Protein AF-A0A8B5X8Q6-F1 (afdb_monomer)

Structure (mmCIF, N/CA/C/O backbone):
data_AF-A0A8B5X8Q6-F1
#
_entry.id   AF-A0A8B5X8Q6-F1
#
loop_
_atom_site.group_PDB
_atom_site.id
_atom_site.type_symbol
_atom_site.label_atom_id
_atom_site.label_alt_id
_atom_site.label_comp_id
_atom_site.label_asym_id
_atom_site.label_entity_id
_atom_site.label_seq_id
_atom_site.pdbx_PDB_ins_code
_atom_site.Cartn_x
_atom_site.Cartn_y
_atom_site.Cartn_z
_atom_site.occupancy
_atom_site.B_iso_or_equiv
_atom_site.auth_seq_id
_atom_site.auth_comp_id
_atom_site.auth_asym_id
_atom_site.auth_atom_id
_atom_site.pdbx_PDB_model_num
ATOM 1 N N . MET A 1 1 ? -6.434 -20.737 57.148 1.00 52.97 1 MET A N 1
ATOM 2 C CA . MET A 1 1 ? -7.516 -21.140 56.230 1.00 52.97 1 MET A CA 1
ATOM 3 C C . MET A 1 1 ? -8.188 -19.875 55.707 1.00 52.97 1 MET A C 1
ATOM 5 O O . MET A 1 1 ? -9.048 -19.356 56.396 1.00 52.97 1 MET A O 1
ATOM 9 N N . SER A 1 2 ? -7.699 -19.336 54.580 1.00 52.00 2 SER A N 1
ATOM 10 C CA . SER A 1 2 ? -8.432 -18.473 53.619 1.00 52.00 2 SER A CA 1
ATOM 11 C C . SER A 1 2 ? -7.471 -17.908 52.552 1.00 52.00 2 SER A C 1
ATOM 13 O O . SER A 1 2 ? -7.343 -16.706 52.349 1.00 52.00 2 SER A O 1
ATOM 15 N N . THR A 1 3 ? -6.761 -18.792 51.850 1.00 54.16 3 THR A N 1
ATOM 16 C CA . THR A 1 3 ? -5.946 -18.452 50.666 1.00 54.16 3 THR A CA 1
ATOM 17 C C . THR A 1 3 ? -6.717 -18.687 49.360 1.00 54.16 3 THR A C 1
ATOM 19 O O . THR A 1 3 ? -6.125 -19.037 48.349 1.00 54.16 3 THR A O 1
ATOM 22 N N . GLU A 1 4 ? -8.040 -18.504 49.371 1.00 55.19 4 GLU A N 1
ATOM 23 C CA . GLU A 1 4 ? -8.932 -18.803 48.234 1.00 55.19 4 GLU A CA 1
ATOM 24 C C . GLU A 1 4 ? -9.758 -17.587 47.782 1.00 55.19 4 GLU A C 1
ATOM 26 O O . GLU A 1 4 ? -10.893 -17.715 47.339 1.00 55.19 4 GLU A O 1
ATOM 31 N N . HIS A 1 5 ? -9.205 -16.375 47.878 1.00 52.47 5 HIS A N 1
ATOM 32 C CA . HIS A 1 5 ? -9.864 -15.182 47.328 1.00 52.47 5 HIS A CA 1
ATOM 33 C C . HIS A 1 5 ? -8.925 -14.329 46.472 1.00 52.47 5 HIS A C 1
ATOM 35 O O . HIS A 1 5 ? -8.803 -13.120 46.649 1.00 52.47 5 HIS A O 1
ATOM 41 N N . ARG A 1 6 ? -8.198 -14.984 45.557 1.00 49.22 6 ARG A N 1
ATOM 42 C CA . ARG A 1 6 ? -7.445 -14.312 44.486 1.00 49.22 6 ARG A CA 1
ATOM 43 C C . ARG A 1 6 ? -7.207 -15.242 43.291 1.00 49.22 6 ARG A C 1
ATOM 45 O O . ARG A 1 6 ? -6.080 -15.393 42.834 1.00 49.22 6 ARG A O 1
ATOM 52 N N . ALA A 1 7 ? -8.266 -15.896 42.822 1.00 45.47 7 ALA A N 1
ATOM 53 C CA . ALA A 1 7 ? -8.224 -16.804 41.675 1.00 45.47 7 ALA A CA 1
ATOM 54 C C . ALA A 1 7 ? -9.383 -16.548 40.688 1.00 45.47 7 ALA A C 1
ATOM 56 O O . ALA A 1 7 ? -9.953 -17.495 40.166 1.00 45.47 7 ALA A O 1
ATOM 57 N N . ASP A 1 8 ? -9.743 -15.278 40.450 1.00 45.50 8 ASP A N 1
ATOM 58 C CA . ASP A 1 8 ? -10.841 -14.919 39.529 1.00 45.50 8 ASP A CA 1
ATOM 59 C C . ASP A 1 8 ? -10.558 -13.671 38.660 1.00 45.50 8 ASP A C 1
ATOM 61 O O . ASP A 1 8 ? -11.410 -12.815 38.461 1.00 45.50 8 ASP A O 1
ATOM 65 N N . HIS A 1 9 ? -9.329 -13.504 38.157 1.00 48.62 9 HIS A N 1
ATOM 66 C CA . HIS A 1 9 ? -9.023 -12.409 37.212 1.00 48.62 9 HIS A CA 1
ATOM 67 C C . HIS A 1 9 ? -8.298 -12.843 35.931 1.00 48.62 9 HIS A C 1
ATOM 69 O O . HIS A 1 9 ? -7.831 -11.992 35.183 1.00 48.62 9 HIS A O 1
ATOM 75 N N . THR A 1 10 ? -8.189 -14.141 35.639 1.00 47.94 10 THR A N 1
ATOM 76 C CA . THR A 1 10 ? -7.400 -14.617 34.483 1.00 47.94 10 THR A CA 1
ATOM 77 C C . THR A 1 10 ? -8.056 -15.776 33.734 1.00 47.94 10 THR A C 1
ATOM 79 O O . THR A 1 10 ? -7.361 -16.662 33.248 1.00 47.94 10 THR A O 1
ATOM 82 N N . ALA A 1 11 ? -9.386 -15.796 33.652 1.00 43.66 11 ALA A N 1
ATOM 83 C CA . ALA A 1 11 ? -10.081 -16.598 32.651 1.00 43.66 11 ALA A CA 1
ATOM 84 C C . ALA A 1 11 ? -10.303 -15.720 31.410 1.00 43.66 11 ALA A C 1
ATOM 86 O O . ALA A 1 11 ? -11.292 -15.000 31.343 1.00 43.66 11 ALA A O 1
ATOM 87 N N . ASP A 1 12 ? -9.332 -15.736 30.494 1.00 52.31 12 ASP A N 1
ATOM 88 C CA . ASP A 1 12 ? -9.418 -15.366 29.073 1.00 52.31 12 ASP A CA 1
ATOM 89 C C . ASP A 1 12 ? -10.595 -14.453 28.677 1.00 52.31 12 ASP A C 1
ATOM 91 O O . ASP A 1 12 ? -11.532 -14.870 27.981 1.00 52.31 12 ASP A O 1
ATOM 95 N N . GLU A 1 13 ? -10.563 -13.183 29.094 1.00 62.19 13 GLU A N 1
ATOM 96 C CA . GLU A 1 13 ? -11.493 -12.188 28.562 1.00 62.19 13 GLU A CA 1
ATOM 97 C C . GLU A 1 13 ? -11.024 -11.805 27.156 1.00 62.19 13 GLU A C 1
ATOM 99 O O . GLU A 1 13 ? -10.311 -10.827 26.936 1.00 62.19 13 GLU A O 1
ATOM 104 N N . PHE A 1 14 ? -11.375 -12.650 26.189 1.00 70.62 14 PHE A N 1
ATOM 105 C CA . PHE A 1 14 ? -11.090 -12.397 24.786 1.00 70.62 14 PHE A CA 1
ATOM 106 C C . PHE A 1 14 ? -11.631 -11.025 24.381 1.00 70.62 14 PHE A C 1
ATOM 108 O O . PHE A 1 14 ? -12.825 -10.741 24.534 1.00 70.62 14 PHE A O 1
ATOM 115 N N . TYR A 1 15 ? -10.766 -10.200 23.796 1.00 81.81 15 TYR A N 1
ATOM 116 C CA . TYR A 1 15 ? -11.138 -8.878 23.323 1.00 81.81 15 TYR A CA 1
ATOM 117 C C . TYR A 1 15 ? -12.143 -8.998 22.174 1.00 81.81 15 TYR A C 1
ATOM 119 O O . TYR A 1 15 ? -11.932 -9.742 21.211 1.00 81.81 15 TYR A O 1
ATOM 127 N N . ARG A 1 16 ? -13.242 -8.243 22.259 1.00 85.44 16 ARG A N 1
ATOM 128 C CA . ARG A 1 16 ? -14.263 -8.163 21.209 1.00 85.44 16 ARG A CA 1
ATOM 129 C C . ARG A 1 16 ? -14.245 -6.771 20.577 1.00 85.44 16 ARG A C 1
ATOM 131 O O . ARG A 1 16 ? -14.721 -5.830 21.211 1.00 85.44 16 ARG A O 1
ATOM 138 N N . PRO A 1 17 ? -13.735 -6.634 19.340 1.00 88.38 17 PRO A N 1
ATOM 139 C CA . PRO A 1 17 ? -13.724 -5.356 18.644 1.00 88.38 17 PRO A CA 1
ATOM 140 C C . PRO A 1 17 ? -15.139 -4.826 18.426 1.00 88.38 17 PRO A C 1
ATOM 142 O O . PRO A 1 17 ? -16.038 -5.572 18.021 1.00 88.38 17 PRO A O 1
ATOM 145 N N . THR A 1 18 ? -15.336 -3.529 18.648 1.00 91.62 18 THR A N 1
ATOM 146 C CA . THR A 1 18 ? -16.628 -2.889 18.372 1.00 91.62 18 THR A CA 1
ATOM 147 C C . THR A 1 18 ? -16.859 -2.771 16.863 1.00 91.62 18 THR A C 1
ATOM 149 O O . THR A 1 18 ? -15.927 -2.837 16.057 1.00 91.62 18 THR A O 1
ATOM 152 N N . GLN A 1 19 ? -18.115 -2.585 16.448 1.00 92.19 19 GLN A N 1
ATOM 153 C CA . GLN A 1 19 ? -18.440 -2.387 15.031 1.00 92.19 19 GLN A CA 1
ATOM 154 C C . GLN A 1 19 ? -17.746 -1.144 14.448 1.00 92.19 19 GLN A C 1
ATOM 156 O O . GLN A 1 19 ? -17.271 -1.179 13.310 1.00 92.19 19 GLN A O 1
ATOM 161 N N . ASP A 1 20 ? -17.636 -0.076 15.238 1.00 92.38 20 ASP A N 1
ATOM 162 C CA . ASP A 1 20 ? -16.937 1.150 14.847 1.00 92.38 20 ASP A CA 1
ATOM 163 C C . ASP A 1 20 ? -15.444 0.889 14.638 1.00 92.38 20 ASP A C 1
ATOM 165 O O . ASP A 1 20 ? -14.878 1.292 13.624 1.00 92.38 20 ASP A O 1
ATOM 169 N N . GLU A 1 21 ? -14.817 0.138 15.545 1.00 91.19 21 GLU A N 1
ATOM 170 C CA . GLU A 1 21 ? -13.403 -0.223 15.461 1.00 91.19 21 GLU A CA 1
ATOM 171 C C . GLU A 1 21 ? -13.095 -1.025 14.191 1.00 91.19 21 GLU A C 1
ATOM 173 O O . GLU A 1 21 ? -12.148 -0.723 13.463 1.00 91.19 21 GLU A O 1
ATOM 178 N N . ARG A 1 22 ? -13.944 -2.012 13.881 1.00 92.62 22 ARG A N 1
ATOM 179 C CA . ARG A 1 22 ? -13.860 -2.836 12.663 1.00 92.62 22 ARG A CA 1
ATOM 180 C C . ARG A 1 22 ? -14.064 -2.003 11.401 1.00 92.62 22 ARG A C 1
ATOM 182 O O . ARG A 1 22 ? -13.399 -2.228 10.392 1.00 92.62 22 ARG A O 1
ATOM 189 N N . THR A 1 23 ? -14.971 -1.032 11.452 1.00 94.94 23 THR A N 1
ATOM 190 C CA . THR A 1 23 ? -15.254 -0.136 10.326 1.00 94.94 23 THR A CA 1
ATOM 191 C C . THR A 1 23 ? -14.078 0.801 10.066 1.00 94.94 23 THR A C 1
ATOM 193 O O . THR A 1 23 ? -13.634 0.919 8.926 1.00 94.94 23 THR A O 1
ATOM 196 N N . LEU A 1 24 ? -13.503 1.405 11.108 1.00 95.12 24 LEU A N 1
ATOM 197 C CA . LEU A 1 24 ? -12.327 2.271 10.983 1.00 95.12 24 LEU A CA 1
ATOM 198 C C . LEU A 1 24 ? -11.084 1.490 10.532 1.00 95.12 24 LEU A C 1
ATOM 200 O O . LEU A 1 24 ? -10.328 1.981 9.696 1.00 95.12 24 LEU A O 1
ATOM 204 N N . ALA A 1 25 ? -10.912 0.254 11.009 1.00 93.19 25 ALA A N 1
ATOM 205 C CA . ALA A 1 25 ? -9.876 -0.663 10.534 1.00 93.19 25 ALA A CA 1
ATOM 206 C C . ALA A 1 25 ? -10.059 -1.066 9.059 1.00 93.19 25 ALA A C 1
ATOM 208 O O . ALA A 1 25 ? -9.087 -1.256 8.337 1.00 93.19 25 ALA A O 1
ATOM 209 N N . CYS A 1 26 ? -11.293 -1.205 8.581 1.00 95.31 26 CYS A N 1
ATOM 210 C CA . CYS A 1 26 ? -11.567 -1.454 7.166 1.00 95.31 26 CYS A CA 1
ATOM 211 C C . CYS A 1 26 ? -11.213 -0.223 6.315 1.00 95.31 26 CYS A C 1
ATOM 213 O O . CYS A 1 26 ? -10.498 -0.326 5.316 1.00 95.31 26 CYS A O 1
ATOM 215 N N . ILE A 1 27 ? -11.650 0.962 6.755 1.00 96.06 27 ILE A N 1
ATOM 216 C CA . ILE A 1 27 ? -11.401 2.233 6.064 1.00 96.06 27 ILE A CA 1
ATOM 217 C C . ILE A 1 27 ? -9.902 2.540 5.987 1.00 96.06 27 ILE A C 1
ATOM 219 O O . ILE A 1 27 ? -9.441 3.017 4.951 1.00 96.06 27 ILE A O 1
ATOM 223 N N . SER A 1 28 ? -9.119 2.241 7.028 1.00 95.31 28 SER A N 1
ATOM 224 C CA . SER A 1 28 ? -7.668 2.462 7.000 1.00 95.31 28 SER A CA 1
ATOM 225 C C . SER A 1 28 ? -6.992 1.678 5.869 1.00 95.31 28 SER A C 1
ATOM 227 O O . SER A 1 28 ? -6.166 2.245 5.155 1.00 95.31 28 SER A O 1
ATOM 229 N N . HIS A 1 29 ? -7.384 0.427 5.615 1.00 94.62 29 HIS A N 1
ATOM 230 C CA . HIS A 1 29 ? -6.870 -0.345 4.480 1.00 94.62 29 HIS A CA 1
ATOM 231 C C . HIS A 1 29 ? -7.404 0.155 3.131 1.00 94.62 29 HIS A C 1
ATOM 233 O O . HIS A 1 29 ? -6.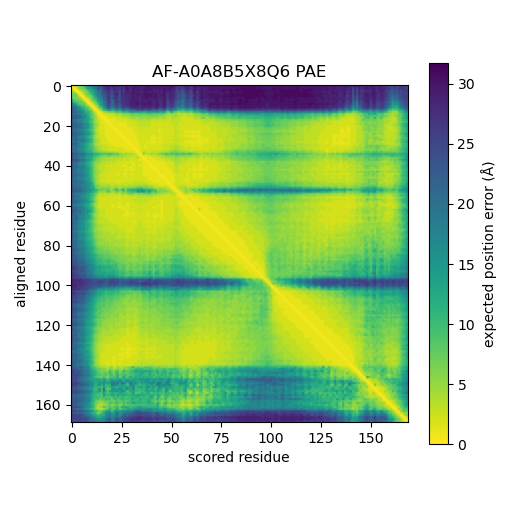625 0.307 2.190 1.00 94.62 29 HIS A O 1
ATOM 239 N N . LEU A 1 30 ? -8.702 0.464 3.033 1.00 96.06 30 LEU A N 1
ATOM 240 C CA . LEU A 1 30 ? -9.312 0.973 1.795 1.00 96.06 30 LEU A CA 1
ATOM 241 C C . LEU A 1 30 ? -8.843 2.381 1.418 1.00 96.06 30 LEU A C 1
ATOM 243 O O . LEU A 1 30 ? -8.945 2.773 0.258 1.00 96.06 30 LEU A O 1
ATOM 247 N N . SER A 1 31 ? -8.286 3.137 2.361 1.00 95.88 31 SER A N 1
ATOM 248 C CA . SER A 1 31 ? -7.750 4.467 2.079 1.00 95.88 31 SER A CA 1
ATOM 249 C C . SER A 1 31 ? -6.693 4.460 0.968 1.00 95.88 31 SER A C 1
ATOM 251 O O . SER A 1 31 ? -6.572 5.455 0.263 1.00 95.88 31 SER A O 1
ATOM 253 N N . VAL A 1 32 ? -6.019 3.329 0.711 1.00 93.38 32 VAL A N 1
ATOM 254 C CA . VAL A 1 32 ? -5.044 3.168 -0.384 1.00 93.38 32 VAL A CA 1
ATOM 255 C C . VAL A 1 32 ? -5.595 3.551 -1.770 1.00 93.38 32 VAL A C 1
ATOM 257 O O . VAL A 1 32 ? -4.831 3.931 -2.658 1.00 93.38 32 VAL A O 1
ATOM 260 N N . PHE A 1 33 ? -6.917 3.494 -1.970 1.00 92.75 33 PHE A N 1
ATOM 261 C CA . PHE A 1 33 ? -7.566 3.892 -3.225 1.00 92.75 33 PHE A CA 1
ATOM 262 C C . PHE A 1 33 ? -7.590 5.408 -3.450 1.00 92.75 33 PHE A C 1
ATOM 264 O O . PHE A 1 33 ? -7.791 5.858 -4.575 1.00 92.75 33 PHE A O 1
ATOM 271 N N . VAL A 1 34 ? -7.340 6.205 -2.410 1.00 91.88 34 VAL A N 1
ATOM 272 C CA . VAL A 1 34 ? -7.317 7.676 -2.467 1.00 91.88 34 VAL A CA 1
ATOM 273 C C . VAL A 1 34 ? -5.888 8.204 -2.689 1.00 91.88 34 VAL A C 1
ATOM 275 O O . VAL A 1 34 ? -5.565 9.342 -2.347 1.00 91.88 34 VAL A O 1
ATOM 278 N N . SER A 1 35 ? -5.006 7.385 -3.278 1.00 85.00 35 SER A N 1
ATOM 279 C CA . SER A 1 35 ? -3.619 7.754 -3.602 1.00 85.00 35 SER A CA 1
ATOM 280 C C . SER A 1 35 ? -2.859 8.278 -2.365 1.00 85.00 35 SER A C 1
ATOM 282 O O . SER A 1 35 ? -3.030 7.753 -1.265 1.00 85.00 35 SER A O 1
ATOM 284 N N . SER A 1 36 ? -2.030 9.317 -2.510 1.00 81.38 36 SER A N 1
ATOM 285 C 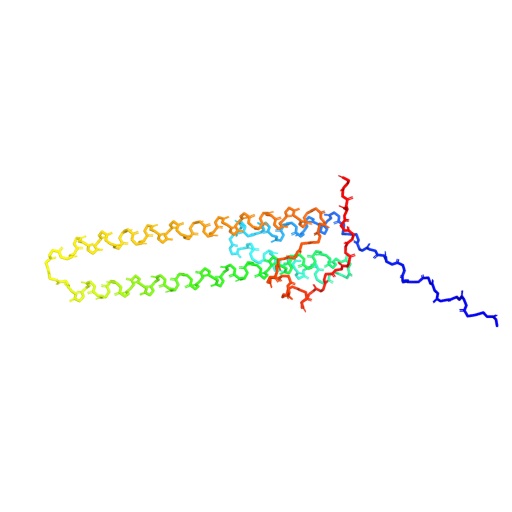CA . SER A 1 36 ? -1.225 9.904 -1.428 1.00 81.38 36 SER A CA 1
ATOM 286 C C . SER A 1 36 ? -2.060 10.441 -0.261 1.00 81.38 36 SER A C 1
ATOM 288 O O . SER A 1 36 ? -1.606 10.421 0.881 1.00 81.38 36 SER A O 1
ATOM 290 N N . ILE A 1 37 ? -3.293 10.896 -0.520 1.00 90.25 37 ILE A N 1
ATOM 291 C CA . ILE A 1 37 ? -4.222 11.335 0.536 1.00 90.25 37 ILE A CA 1
ATOM 292 C C . ILE A 1 37 ? 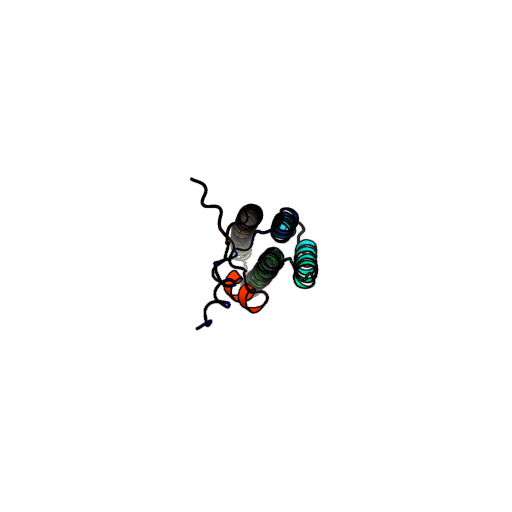-4.636 10.135 1.395 1.00 90.25 37 ILE A C 1
ATOM 294 O O . ILE A 1 37 ? -4.763 10.257 2.612 1.00 90.25 37 ILE A O 1
ATOM 298 N N . GLY A 1 38 ? -4.770 8.963 0.775 1.00 90.62 38 GLY A N 1
ATOM 299 C CA . GLY A 1 38 ? -5.027 7.691 1.439 1.00 90.62 38 GLY A CA 1
ATOM 300 C C . GLY A 1 38 ? -4.062 7.387 2.576 1.00 90.62 38 GLY A C 1
ATOM 301 O O . GLY A 1 38 ? -4.484 7.053 3.681 1.00 90.62 38 GLY A O 1
ATOM 302 N N . PHE A 1 39 ? -2.770 7.609 2.340 1.00 93.12 39 PHE A N 1
ATOM 303 C CA . PHE A 1 39 ? -1.741 7.412 3.359 1.00 93.12 39 PHE A CA 1
ATOM 304 C C . PHE A 1 39 ? -1.943 8.324 4.569 1.00 93.12 39 PHE A C 1
ATOM 306 O O . PHE A 1 39 ? -1.887 7.865 5.709 1.00 93.12 39 PHE A O 1
ATOM 313 N N . LEU A 1 40 ? -2.255 9.602 4.337 1.00 94.38 40 LEU A N 1
ATOM 314 C CA . LEU A 1 40 ? -2.546 10.546 5.417 1.00 94.38 40 LEU A CA 1
ATOM 315 C C . LEU A 1 40 ? -3.796 10.139 6.205 1.00 94.38 40 LEU A C 1
ATOM 317 O O . LEU A 1 40 ? -3.815 10.274 7.427 1.00 94.38 40 LEU A O 1
ATOM 321 N N . VAL A 1 41 ? -4.814 9.595 5.531 1.00 94.38 41 VAL A N 1
ATOM 322 C CA . VAL A 1 41 ? -6.012 9.049 6.185 1.00 94.38 41 VAL A CA 1
ATOM 323 C C . VAL A 1 41 ? -5.654 7.848 7.061 1.00 94.38 41 VAL A C 1
ATOM 325 O O . VAL A 1 41 ? -6.058 7.814 8.221 1.00 94.38 41 VAL A O 1
ATOM 328 N N . ALA A 1 42 ? -4.868 6.892 6.557 1.00 93.88 42 ALA A N 1
ATOM 329 C CA . ALA A 1 42 ? -4.424 5.738 7.339 1.00 93.88 42 ALA A CA 1
ATOM 330 C C . ALA A 1 42 ? -3.621 6.161 8.580 1.00 93.88 42 ALA A C 1
ATOM 332 O O . ALA A 1 42 ? -3.893 5.675 9.677 1.00 93.88 42 ALA A O 1
ATOM 333 N N . VAL A 1 43 ? -2.687 7.107 8.427 1.00 94.44 43 VAL A N 1
ATOM 334 C CA . VAL A 1 43 ? -1.889 7.655 9.536 1.00 94.44 43 VAL A CA 1
ATOM 335 C C . VAL A 1 43 ? -2.775 8.389 10.541 1.00 94.44 43 VAL A C 1
ATOM 337 O O . VAL A 1 43 ? -2.657 8.155 11.742 1.00 94.44 43 VAL A O 1
ATOM 340 N N . GLY A 1 44 ? -3.691 9.237 10.072 1.00 94.69 44 GLY A N 1
ATOM 341 C CA . GLY A 1 44 ? -4.622 9.966 10.931 1.00 94.69 44 GLY A CA 1
ATOM 342 C C . GLY A 1 44 ? -5.523 9.030 11.737 1.00 94.69 44 GLY A C 1
ATOM 343 O O . GLY A 1 44 ? -5.680 9.218 12.943 1.00 94.69 44 GLY A O 1
ATOM 344 N N . LEU A 1 45 ? -6.058 7.983 11.100 1.00 94.38 45 LEU A N 1
ATOM 345 C CA . LEU A 1 45 ? -6.849 6.950 11.773 1.00 94.38 45 LEU A CA 1
ATOM 346 C C . LEU A 1 45 ? -6.016 6.150 12.770 1.00 94.38 45 LEU A C 1
ATOM 348 O O . LEU A 1 45 ? -6.491 5.883 13.871 1.00 94.38 45 LEU A O 1
ATOM 352 N N . TRP A 1 46 ? -4.779 5.802 12.421 1.00 95.12 46 TRP A N 1
ATOM 353 C CA . TRP A 1 46 ? -3.874 5.119 13.337 1.00 95.12 46 TRP A CA 1
ATOM 354 C C . TRP A 1 46 ? -3.598 5.962 14.587 1.00 95.12 46 TRP A C 1
ATOM 356 O O . TRP A 1 46 ? -3.816 5.475 15.692 1.00 9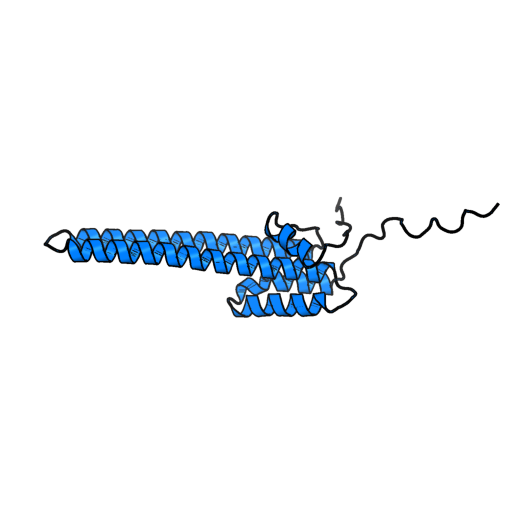5.12 46 TRP A O 1
ATOM 366 N N . ILE A 1 47 ? -3.232 7.240 14.437 1.00 93.88 47 ILE A N 1
ATOM 367 C CA . ILE A 1 47 ? -3.008 8.162 15.566 1.00 93.88 47 ILE A CA 1
ATOM 368 C C . ILE A 1 47 ? -4.280 8.309 16.411 1.00 93.88 47 ILE A C 1
ATOM 370 O O . ILE A 1 47 ? -4.230 8.227 17.641 1.00 93.88 47 ILE A O 1
ATOM 374 N N . TYR A 1 48 ? -5.430 8.499 15.760 1.00 93.88 48 TYR A N 1
ATOM 375 C CA . TYR A 1 48 ? -6.721 8.652 16.428 1.00 93.88 48 TYR A CA 1
ATOM 376 C C . TYR A 1 48 ? -7.091 7.420 17.266 1.00 93.88 48 TYR A C 1
ATOM 378 O O . TYR A 1 48 ? -7.463 7.556 18.434 1.00 93.88 48 TYR A O 1
ATOM 386 N N . LEU A 1 49 ? -6.960 6.222 16.691 1.00 91.44 49 LEU A N 1
ATOM 387 C CA . LEU A 1 49 ? -7.278 4.958 17.358 1.00 91.44 49 LEU A CA 1
ATOM 388 C C . LEU A 1 49 ? -6.264 4.628 18.453 1.00 91.44 49 LEU A C 1
ATOM 390 O O . LEU A 1 49 ? -6.664 4.222 19.538 1.00 91.44 49 LEU A O 1
ATOM 394 N N . HIS A 1 50 ? -4.976 4.872 18.209 1.00 89.50 50 HIS A N 1
ATOM 395 C CA . HIS A 1 50 ? -3.908 4.643 19.181 1.00 89.50 50 HIS A CA 1
ATOM 396 C C . HIS A 1 50 ? -4.040 5.547 20.416 1.00 89.50 50 HIS A C 1
ATOM 398 O O . HIS A 1 50 ? -3.781 5.121 21.538 1.00 89.50 50 HIS A O 1
ATOM 404 N N . THR A 1 51 ? -4.503 6.789 20.240 1.00 89.31 51 THR A N 1
ATOM 405 C CA . THR A 1 51 ? -4.705 7.724 21.361 1.00 89.31 51 THR A CA 1
ATOM 406 C C . THR A 1 51 ? -5.928 7.359 22.216 1.00 89.31 51 THR A C 1
ATOM 408 O O . THR A 1 51 ? -6.023 7.750 23.383 1.00 89.31 51 THR A O 1
ATOM 411 N N . ARG A 1 52 ? -6.885 6.589 21.678 1.00 86.75 52 ARG A N 1
ATOM 412 C CA . ARG A 1 52 ? -8.061 6.136 22.431 1.00 86.75 52 ARG A CA 1
ATOM 413 C C . ARG A 1 52 ? -7.749 4.865 23.220 1.00 86.75 52 ARG A C 1
ATOM 415 O O . ARG A 1 52 ? -7.515 3.806 22.654 1.00 86.75 52 ARG A O 1
ATOM 422 N N . LYS A 1 53 ? -7.887 4.942 24.549 1.00 70.50 53 LYS A N 1
ATOM 423 C CA . LYS A 1 53 ? -7.547 3.855 25.492 1.00 70.50 53 LYS A CA 1
ATOM 424 C C . LYS A 1 53 ? -8.313 2.530 25.317 1.00 70.50 53 LYS A C 1
ATOM 426 O O . LYS A 1 53 ? -7.918 1.545 25.922 1.00 70.50 53 LYS A O 1
ATOM 431 N N . ASN A 1 54 ? -9.359 2.484 24.488 1.00 77.88 54 ASN A N 1
ATOM 432 C CA . ASN A 1 54 ? -10.256 1.328 24.357 1.00 77.88 54 ASN A CA 1
ATOM 433 C C . ASN A 1 54 ? -10.376 0.809 22.913 1.00 77.88 54 ASN A C 1
ATOM 435 O O . ASN A 1 54 ? -11.411 0.245 22.577 1.00 77.88 54 ASN A O 1
ATOM 439 N N . GLN A 1 55 ? -9.403 1.074 22.032 1.00 85.69 55 GLN A N 1
ATOM 440 C CA . GLN A 1 55 ? -9.456 0.642 20.622 1.00 85.69 55 GLN A CA 1
ATOM 441 C C . GLN A 1 55 ? -8.173 -0.090 20.148 1.00 85.69 55 GLN A C 1
ATOM 443 O O . GLN A 1 55 ? -7.597 0.277 19.115 1.00 85.69 55 GLN A O 1
ATOM 448 N N . PRO A 1 56 ? -7.669 -1.097 20.895 1.00 88.19 56 PRO A N 1
ATOM 449 C CA . PRO A 1 56 ? -6.414 -1.780 20.570 1.00 88.19 56 PRO A CA 1
ATOM 450 C C . PRO A 1 56 ? -6.437 -2.546 19.236 1.00 88.19 56 PRO A C 1
ATOM 452 O O . PRO A 1 56 ? -5.423 -2.582 18.538 1.00 88.19 56 PRO A O 1
ATOM 455 N N . TYR A 1 57 ? -7.570 -3.129 18.833 1.00 89.62 57 TYR A N 1
ATOM 456 C CA . TYR A 1 57 ? -7.674 -3.852 17.562 1.00 89.62 57 TYR A CA 1
ATOM 457 C C . TYR A 1 57 ? -7.605 -2.895 16.369 1.00 89.62 57 TYR A C 1
ATOM 459 O O . TYR A 1 57 ? -6.857 -3.126 15.419 1.00 89.62 57 TYR A O 1
ATOM 467 N N . GLY A 1 58 ? -8.350 -1.793 16.436 1.00 89.69 58 GLY A N 1
ATOM 468 C CA . GLY A 1 58 ? -8.388 -0.767 15.404 1.00 89.69 58 GLY A CA 1
ATOM 469 C C . GLY A 1 58 ? -7.034 -0.089 15.252 1.00 89.69 58 GLY A C 1
ATOM 470 O O . GLY A 1 58 ? -6.572 0.094 14.127 1.00 89.69 58 GLY A O 1
ATOM 471 N N . ALA A 1 59 ? -6.366 0.220 16.367 1.00 90.94 59 ALA A N 1
ATOM 472 C CA . ALA A 1 59 ? -5.018 0.780 16.356 1.00 90.94 59 ALA A CA 1
ATOM 473 C C . ALA A 1 59 ? -4.019 -0.164 15.667 1.00 90.94 59 ALA A C 1
ATOM 475 O O . ALA A 1 59 ? -3.259 0.276 14.806 1.00 90.94 59 ALA A O 1
ATOM 476 N N . PHE A 1 60 ? -4.055 -1.465 15.965 1.00 91.19 60 PHE A N 1
ATOM 477 C CA . PHE A 1 60 ? -3.187 -2.442 15.305 1.00 91.19 60 PHE A CA 1
ATOM 478 C C . PHE A 1 60 ? -3.451 -2.547 13.795 1.00 91.19 60 PHE A C 1
ATOM 480 O O . PHE A 1 60 ? -2.513 -2.467 13.002 1.00 91.19 60 PHE A O 1
ATOM 487 N N . GLN A 1 61 ? -4.715 -2.680 13.377 1.00 92.81 61 GLN A N 1
ATOM 488 C CA . GLN A 1 61 ? -5.073 -2.801 11.956 1.00 92.81 61 GLN A CA 1
ATOM 489 C C . GLN A 1 61 ? -4.763 -1.515 11.174 1.00 92.81 61 GLN A C 1
ATOM 491 O O . GLN A 1 61 ? -4.208 -1.563 10.079 1.00 92.81 61 GLN A O 1
ATOM 496 N N . ALA A 1 62 ? -5.035 -0.341 11.750 1.00 93.06 62 ALA A N 1
ATOM 497 C CA . ALA A 1 62 ? -4.636 0.929 11.150 1.00 93.06 62 ALA A CA 1
ATOM 498 C C . ALA A 1 62 ? -3.107 1.067 11.051 1.00 93.06 62 ALA A C 1
ATOM 500 O O . ALA A 1 62 ? -2.608 1.514 10.022 1.00 93.06 62 ALA A O 1
ATOM 501 N N . GLY A 1 63 ? -2.357 0.605 12.056 1.00 91.00 63 GLY A N 1
ATOM 502 C CA . GLY A 1 63 ? -0.895 0.543 12.000 1.00 91.00 63 GLY A CA 1
ATOM 503 C C . GLY A 1 63 ? -0.388 -0.373 10.881 1.00 91.00 63 GLY A C 1
ATOM 504 O O . GLY A 1 63 ? 0.496 0.017 10.116 1.00 91.00 63 GLY A O 1
ATOM 505 N N . GLN A 1 64 ? -0.997 -1.552 10.708 1.00 91.69 64 GLN A N 1
ATOM 506 C CA . GLN A 1 64 ? -0.702 -2.427 9.569 1.00 91.69 64 GLN A CA 1
ATOM 507 C C . GLN A 1 64 ? -0.990 -1.738 8.232 1.00 91.69 64 GLN A C 1
ATOM 509 O O . GLN A 1 64 ? -0.181 -1.842 7.312 1.00 91.69 64 GLN A O 1
ATOM 514 N N . ALA A 1 65 ? -2.106 -1.015 8.111 1.00 93.00 65 ALA A N 1
ATOM 515 C CA . ALA A 1 65 ? -2.432 -0.271 6.898 1.00 93.00 65 ALA A CA 1
ATOM 516 C C . ALA A 1 65 ? -1.373 0.798 6.577 1.00 93.00 65 ALA A C 1
ATOM 518 O O . ALA A 1 65 ? -0.936 0.889 5.430 1.00 93.00 65 ALA A O 1
ATOM 519 N N . VAL A 1 66 ? -0.909 1.553 7.581 1.00 93.81 66 VAL A N 1
ATOM 520 C CA . VAL A 1 66 ? 0.160 2.556 7.428 1.00 93.81 66 VAL A CA 1
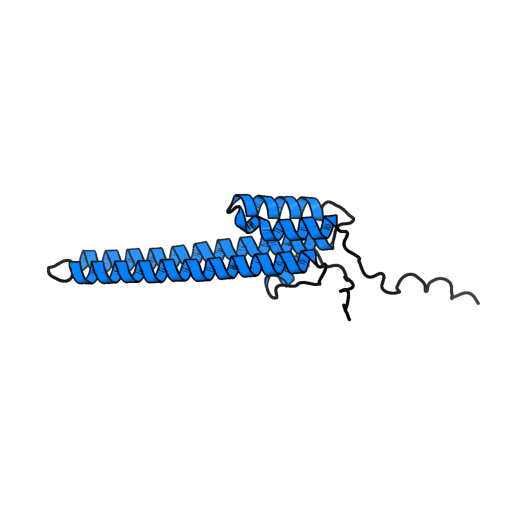ATOM 521 C C . VAL A 1 66 ? 1.452 1.912 6.936 1.00 93.81 66 VAL A C 1
ATOM 523 O O . VAL A 1 66 ? 2.014 2.350 5.934 1.00 93.81 66 VAL A O 1
ATOM 526 N N . ILE A 1 67 ? 1.913 0.852 7.603 1.00 91.69 67 ILE A N 1
ATOM 527 C CA . ILE A 1 67 ? 3.155 0.161 7.233 1.00 91.69 67 ILE A CA 1
ATOM 528 C C . ILE A 1 67 ? 3.027 -0.457 5.837 1.00 91.69 67 ILE A C 1
ATOM 530 O O . ILE A 1 67 ? 3.953 -0.352 5.036 1.00 91.69 67 ILE A O 1
ATOM 534 N N . PHE A 1 68 ? 1.886 -1.069 5.513 1.00 90.25 68 PHE A N 1
ATOM 535 C CA . PHE A 1 68 ? 1.638 -1.631 4.188 1.00 90.25 68 PHE A CA 1
ATOM 536 C C . PHE A 1 68 ? 1.730 -0.559 3.097 1.00 90.25 68 PHE A C 1
ATOM 538 O O . PHE A 1 68 ? 2.468 -0.737 2.131 1.00 90.25 68 PHE A O 1
ATOM 545 N N . GLN A 1 69 ? 1.042 0.573 3.266 1.00 92.62 69 GLN A N 1
ATOM 546 C CA . GLN A 1 69 ? 1.100 1.671 2.300 1.00 92.62 69 GLN A CA 1
ATOM 547 C C . GLN A 1 69 ? 2.510 2.269 2.190 1.00 92.62 69 GLN A C 1
ATOM 549 O O . GLN A 1 69 ? 2.962 2.562 1.084 1.00 92.62 69 GLN A O 1
ATOM 554 N N . LEU A 1 70 ? 3.240 2.377 3.305 1.00 91.00 70 LEU A N 1
ATOM 555 C CA . LEU A 1 70 ? 4.634 2.822 3.315 1.00 91.00 70 LEU A CA 1
ATOM 556 C C . LEU A 1 70 ? 5.543 1.869 2.523 1.00 91.00 70 LEU A C 1
ATOM 558 O O . LEU A 1 70 ? 6.347 2.324 1.712 1.00 91.00 70 LEU A O 1
ATOM 562 N N . LEU A 1 71 ? 5.399 0.554 2.709 1.00 89.69 71 LEU A N 1
ATOM 563 C CA . LEU A 1 71 ? 6.162 -0.448 1.960 1.00 89.69 71 LEU A CA 1
ATOM 564 C C . LEU A 1 71 ? 5.855 -0.397 0.463 1.00 89.69 71 LEU A C 1
ATOM 566 O O . LEU A 1 71 ? 6.781 -0.436 -0.347 1.00 89.69 71 LEU A O 1
ATOM 570 N N . VAL A 1 72 ? 4.578 -0.276 0.091 1.00 87.38 72 VAL A N 1
ATOM 571 C CA . VAL A 1 72 ? 4.170 -0.130 -1.314 1.00 87.38 72 VAL A CA 1
ATOM 572 C C . VAL A 1 72 ? 4.785 1.132 -1.918 1.00 87.38 72 VAL A C 1
ATOM 574 O O . VAL A 1 72 ? 5.315 1.077 -3.029 1.00 87.38 72 VAL A O 1
ATOM 577 N N . MET A 1 73 ? 4.786 2.249 -1.187 1.00 88.56 73 MET A N 1
ATOM 578 C CA . MET A 1 73 ? 5.407 3.497 -1.631 1.00 88.56 73 MET A CA 1
ATOM 579 C C . MET A 1 73 ? 6.917 3.333 -1.852 1.00 88.56 73 MET A C 1
ATOM 581 O O . MET A 1 73 ? 7.414 3.676 -2.924 1.00 88.56 73 MET A O 1
ATOM 585 N N . VAL A 1 74 ? 7.640 2.759 -0.884 1.00 90.38 74 VAL A N 1
ATOM 586 C CA . VAL A 1 74 ? 9.090 2.517 -0.991 1.00 90.38 74 VAL A CA 1
ATOM 587 C C . VAL A 1 74 ? 9.412 1.598 -2.168 1.00 90.38 74 VAL A C 1
ATOM 589 O O . VAL A 1 74 ? 10.285 1.919 -2.974 1.00 90.38 74 VAL A O 1
ATOM 592 N N . LEU A 1 75 ? 8.688 0.486 -2.315 1.00 87.19 75 LEU A N 1
ATOM 593 C CA . LEU A 1 75 ? 8.899 -0.445 -3.422 1.00 87.19 75 LEU A CA 1
ATOM 594 C C . LEU A 1 75 ? 8.634 0.221 -4.776 1.00 87.19 75 LEU A C 1
ATOM 596 O O . LEU A 1 75 ? 9.409 0.037 -5.711 1.00 87.19 75 LEU A O 1
ATOM 600 N N . THR A 1 76 ? 7.578 1.031 -4.870 1.00 84.00 76 THR A N 1
ATOM 601 C CA . THR A 1 76 ? 7.246 1.775 -6.091 1.00 84.00 76 THR A CA 1
ATOM 602 C C . THR A 1 76 ? 8.372 2.737 -6.469 1.00 84.00 76 THR A C 1
ATOM 604 O O . THR A 1 76 ? 8.791 2.756 -7.624 1.00 84.00 76 THR A O 1
ATOM 607 N N . VAL A 1 77 ? 8.921 3.482 -5.502 1.00 88.50 77 VAL A N 1
ATOM 608 C CA . VAL A 1 77 ? 10.068 4.377 -5.734 1.00 88.50 77 VAL A CA 1
ATOM 609 C C . VAL A 1 77 ? 11.290 3.596 -6.218 1.00 88.50 77 VAL A C 1
ATOM 611 O O . VAL A 1 77 ? 11.906 3.994 -7.203 1.00 88.50 77 VAL A O 1
ATOM 614 N N . ILE A 1 78 ? 11.621 2.465 -5.586 1.00 89.75 78 ILE A N 1
ATOM 615 C CA . ILE A 1 78 ? 12.751 1.615 -5.999 1.00 89.75 78 ILE A CA 1
ATOM 616 C C . ILE A 1 78 ? 12.572 1.133 -7.444 1.00 89.75 78 ILE A C 1
ATOM 618 O O . ILE A 1 78 ? 13.494 1.250 -8.249 1.00 89.75 78 ILE A O 1
ATOM 622 N N . VAL A 1 79 ? 11.385 0.634 -7.793 1.00 84.69 79 VAL A N 1
ATOM 623 C CA . VAL A 1 79 ? 11.074 0.159 -9.150 1.00 84.69 79 VAL A CA 1
ATOM 624 C C . VAL A 1 79 ? 11.202 1.290 -10.174 1.00 84.69 79 VAL A C 1
ATOM 626 O O . VAL A 1 79 ? 11.827 1.093 -11.216 1.00 84.69 79 VAL A O 1
ATOM 629 N N . ILE A 1 80 ? 10.681 2.484 -9.871 1.00 84.69 80 ILE A N 1
ATOM 630 C CA . ILE A 1 80 ? 10.816 3.663 -10.739 1.00 84.69 80 ILE A CA 1
ATOM 631 C C . ILE A 1 80 ? 12.292 4.019 -10.944 1.00 84.69 80 ILE A C 1
ATOM 633 O O . ILE A 1 80 ? 12.710 4.211 -12.083 1.00 84.69 80 ILE A O 1
ATOM 637 N N . LEU A 1 81 ? 13.094 4.073 -9.876 1.00 88.31 81 LEU A N 1
ATOM 638 C CA . LEU A 1 81 ? 14.517 4.418 -9.963 1.00 88.31 81 LEU A CA 1
ATOM 639 C C . LEU A 1 81 ? 15.308 3.410 -10.800 1.00 88.31 81 LEU A C 1
ATOM 641 O O . LEU A 1 81 ? 16.100 3.816 -11.649 1.00 88.31 81 LEU A O 1
ATOM 645 N N . ILE A 1 82 ? 15.068 2.112 -10.596 1.00 86.62 82 ILE A N 1
ATOM 646 C CA . ILE A 1 82 ? 15.691 1.046 -11.388 1.00 86.62 82 ILE A CA 1
ATOM 647 C C . ILE A 1 82 ? 15.368 1.249 -12.868 1.00 86.62 82 ILE A C 1
ATOM 649 O O . ILE A 1 82 ? 16.264 1.231 -13.710 1.00 86.62 82 ILE A O 1
ATOM 653 N N . VAL A 1 83 ? 14.104 1.498 -13.198 1.00 81.56 83 VAL A N 1
ATOM 654 C CA . VAL A 1 83 ? 13.696 1.645 -14.596 1.00 81.56 83 VAL A CA 1
ATOM 655 C C . VAL A 1 83 ? 14.181 2.939 -15.220 1.00 81.56 83 VAL A C 1
ATOM 657 O O . VAL A 1 83 ? 14.613 2.911 -16.369 1.00 81.56 83 VAL A O 1
ATOM 660 N N . MET A 1 84 ? 14.202 4.048 -14.483 1.00 82.31 84 MET A N 1
ATOM 661 C CA . MET A 1 84 ? 14.835 5.274 -14.968 1.00 82.31 84 MET A CA 1
ATOM 662 C C . MET A 1 84 ? 16.317 5.038 -15.260 1.00 82.31 84 MET A C 1
ATOM 664 O O . MET A 1 84 ? 16.785 5.433 -16.323 1.00 82.31 84 MET A O 1
ATOM 668 N N . ALA A 1 85 ? 17.045 4.337 -14.385 1.00 86.50 85 ALA A N 1
ATOM 669 C CA . ALA A 1 85 ? 18.448 4.007 -14.621 1.00 86.50 85 ALA A CA 1
ATOM 670 C C . ALA A 1 85 ? 18.638 3.162 -15.893 1.00 86.50 85 ALA A C 1
ATOM 672 O O . ALA A 1 85 ? 19.499 3.484 -16.712 1.00 86.50 85 ALA A O 1
ATOM 673 N N . PHE A 1 86 ? 17.807 2.135 -16.108 1.00 83.06 86 PHE A N 1
ATOM 674 C CA . PHE A 1 86 ? 17.842 1.334 -17.337 1.00 83.06 86 PHE A CA 1
ATOM 675 C C . PHE A 1 86 ? 17.483 2.150 -18.582 1.00 83.06 86 PHE A C 1
ATOM 677 O O . PHE A 1 86 ? 18.176 2.048 -19.591 1.00 83.06 86 PHE A O 1
ATOM 684 N N . ALA A 1 87 ? 16.441 2.979 -18.516 1.00 78.62 87 ALA A N 1
ATOM 685 C CA . ALA A 1 87 ? 15.997 3.803 -19.635 1.00 78.62 87 ALA A CA 1
ATOM 686 C C . ALA A 1 87 ? 17.054 4.847 -20.027 1.00 78.62 87 ALA A C 1
ATOM 688 O O . ALA A 1 87 ? 17.382 4.969 -21.206 1.00 78.62 87 ALA A O 1
ATOM 689 N N . PHE A 1 88 ? 17.637 5.557 -19.056 1.00 81.38 88 PHE A N 1
ATOM 690 C CA . PHE A 1 88 ? 18.713 6.515 -19.316 1.00 81.38 88 PHE A CA 1
ATOM 691 C C . PHE A 1 88 ? 20.002 5.836 -19.773 1.00 81.38 88 PHE A C 1
ATOM 693 O O . PHE A 1 88 ? 20.666 6.352 -20.669 1.00 81.38 88 PHE A O 1
ATOM 700 N N . GLY A 1 89 ? 20.345 4.675 -19.207 1.00 83.56 89 GLY A N 1
ATOM 701 C CA . GLY A 1 89 ? 21.495 3.887 -19.646 1.00 83.56 89 GLY A CA 1
ATOM 702 C C . GLY A 1 89 ? 21.353 3.444 -21.102 1.00 83.56 89 GLY A C 1
ATOM 703 O O . GLY A 1 89 ? 22.252 3.679 -21.909 1.00 83.56 89 GLY A O 1
ATOM 704 N N . ALA A 1 90 ? 20.197 2.879 -21.459 1.00 77.69 90 ALA A N 1
ATOM 705 C CA . ALA A 1 90 ? 19.883 2.480 -22.828 1.00 77.69 90 ALA A CA 1
ATOM 706 C C . ALA A 1 90 ? 19.890 3.679 -23.789 1.00 77.69 90 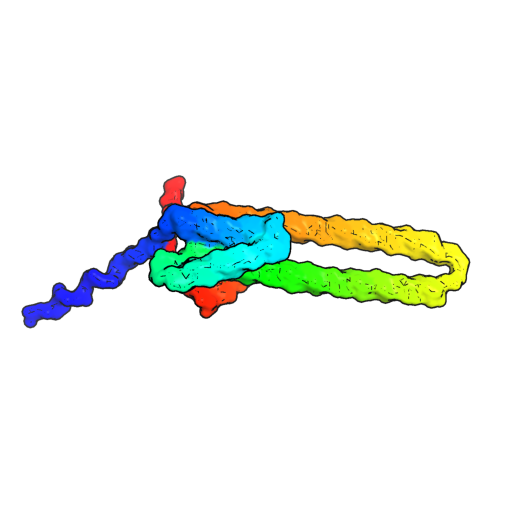ALA A C 1
ATOM 708 O O . ALA A 1 90 ? 20.469 3.591 -24.871 1.00 77.69 90 ALA A O 1
ATOM 709 N N . PHE A 1 91 ? 19.313 4.812 -23.377 1.00 76.50 91 PHE A N 1
ATOM 710 C CA . PHE A 1 91 ? 19.331 6.054 -24.148 1.00 76.50 91 PHE A CA 1
ATOM 711 C C . PHE A 1 91 ? 20.750 6.580 -24.389 1.00 76.50 91 PHE A C 1
ATOM 713 O O . PHE A 1 91 ? 21.096 6.892 -25.526 1.00 76.50 91 PHE A O 1
ATOM 720 N N . GLY A 1 92 ? 21.596 6.630 -23.357 1.00 79.69 92 GLY A N 1
ATOM 721 C CA . GLY A 1 92 ? 22.985 7.077 -23.483 1.00 79.69 92 GLY A CA 1
ATOM 722 C C . GLY A 1 92 ? 23.815 6.183 -24.409 1.00 79.69 92 GLY A C 1
ATOM 723 O O . GLY A 1 92 ? 24.544 6.691 -25.260 1.00 79.69 92 GLY A O 1
ATOM 724 N N . LEU A 1 93 ? 23.659 4.859 -24.296 1.00 78.31 93 LEU A N 1
ATOM 725 C CA . LEU A 1 93 ? 24.298 3.878 -25.183 1.00 78.31 93 LEU A CA 1
ATOM 726 C C . LEU A 1 93 ? 23.871 4.061 -26.643 1.00 78.31 93 LEU A C 1
ATOM 728 O O . LEU A 1 93 ? 24.714 4.064 -27.536 1.00 78.31 93 LEU A O 1
ATOM 732 N N . ALA A 1 94 ? 22.575 4.243 -26.890 1.00 73.38 94 ALA A N 1
ATOM 733 C CA . ALA A 1 94 ? 22.057 4.420 -28.240 1.00 73.38 94 ALA A CA 1
ATOM 734 C C . ALA A 1 94 ? 22.447 5.760 -28.863 1.00 73.38 94 ALA A C 1
ATOM 736 O O . ALA A 1 94 ? 22.789 5.805 -30.041 1.00 73.38 94 ALA A O 1
ATOM 737 N N . PHE A 1 95 ? 22.458 6.834 -28.071 1.00 74.56 95 PHE A N 1
ATOM 738 C CA . PHE A 1 95 ? 22.944 8.137 -28.510 1.00 74.56 95 PHE A CA 1
ATOM 739 C C . PHE A 1 95 ? 24.425 8.068 -28.907 1.00 74.56 95 PHE A C 1
ATOM 741 O O . PHE A 1 95 ? 24.798 8.546 -29.975 1.00 74.56 95 PHE A O 1
ATOM 748 N N . ALA A 1 96 ? 25.260 7.397 -28.108 1.00 77.75 96 ALA A N 1
ATOM 749 C CA . ALA A 1 96 ? 26.674 7.192 -28.426 1.00 77.75 96 ALA A CA 1
ATOM 750 C C . ALA A 1 96 ? 26.900 6.278 -29.648 1.00 77.75 96 ALA A C 1
ATOM 752 O O . ALA A 1 96 ? 27.882 6.445 -30.367 1.00 77.75 96 ALA A O 1
ATOM 753 N N . ALA A 1 97 ? 25.997 5.326 -29.893 1.00 75.50 97 ALA A N 1
ATOM 754 C CA . ALA A 1 97 ? 26.055 4.395 -31.019 1.00 75.50 97 ALA A CA 1
ATOM 755 C C . ALA A 1 97 ? 25.386 4.926 -32.303 1.00 75.50 97 ALA A C 1
ATOM 757 O O . ALA A 1 97 ? 25.334 4.198 -33.298 1.00 75.50 97 ALA A O 1
ATOM 758 N N . SER A 1 98 ? 24.862 6.160 -32.297 1.00 65.12 98 SER A N 1
ATOM 759 C CA . SER A 1 98 ? 24.082 6.719 -33.408 1.00 65.12 98 SER A CA 1
ATOM 760 C C . SER A 1 98 ? 24.940 6.981 -34.655 1.00 65.12 98 SER A C 1
ATOM 762 O O . SER A 1 98 ? 25.469 8.059 -34.909 1.00 65.12 98 SER A O 1
ATOM 764 N N . SER A 1 99 ? 25.074 5.935 -35.467 1.00 63.88 99 SER A N 1
ATOM 765 C CA . SER A 1 99 ? 25.421 6.007 -36.881 1.00 63.88 99 SER A CA 1
ATOM 766 C C . SER A 1 99 ? 24.530 5.021 -37.654 1.00 63.88 99 SER A C 1
ATOM 768 O O . SER A 1 99 ? 24.668 3.805 -37.545 1.00 63.88 99 SER A O 1
ATOM 770 N N . GLY A 1 100 ? 23.562 5.538 -38.420 1.00 69.25 100 GLY A N 1
ATOM 771 C CA . GLY A 1 100 ? 22.764 4.761 -39.382 1.00 69.25 100 GLY A CA 1
ATOM 772 C C . GLY A 1 100 ? 21.568 3.969 -38.819 1.00 69.25 100 GLY A C 1
ATOM 773 O O . GLY A 1 100 ? 20.842 4.424 -37.941 1.00 69.25 100 GLY A O 1
ATOM 774 N N . THR A 1 101 ? 21.329 2.770 -39.368 1.00 65.50 101 THR A N 1
ATOM 775 C CA . THR A 1 101 ? 20.110 1.936 -39.205 1.00 65.50 101 THR A CA 1
ATOM 776 C C . THR A 1 101 ? 19.798 1.466 -37.774 1.00 65.50 101 THR A C 1
ATOM 778 O O . THR A 1 101 ? 18.748 0.865 -37.546 1.00 65.50 101 THR A O 1
ATOM 781 N N . GLY A 1 102 ? 20.679 1.727 -36.805 1.00 67.69 102 GLY A N 1
ATOM 782 C CA . GLY A 1 102 ? 20.483 1.384 -35.393 1.00 67.69 102 GLY A CA 1
ATOM 783 C C . GLY A 1 102 ? 19.374 2.183 -34.696 1.00 67.69 102 GLY A C 1
ATOM 784 O O . GLY A 1 102 ? 18.790 1.689 -33.734 1.00 67.69 102 GLY A O 1
ATOM 785 N N . GLU A 1 103 ? 19.023 3.369 -35.202 1.00 73.75 103 GLU A N 1
ATOM 786 C CA . GLU A 1 103 ? 18.033 4.260 -34.573 1.00 73.75 103 GLU A CA 1
ATOM 787 C C . GLU A 1 103 ? 16.619 3.661 -34.537 1.00 73.75 103 GLU A C 1
ATOM 789 O O . GLU A 1 103 ? 15.938 3.718 -33.511 1.00 73.75 103 GLU A O 1
ATOM 794 N N . VAL A 1 104 ? 16.185 3.021 -35.630 1.00 78.69 104 VAL A N 1
ATOM 795 C CA . VAL A 1 104 ? 14.847 2.408 -35.721 1.00 78.69 104 VAL A CA 1
ATOM 796 C C . VAL A 1 104 ? 14.743 1.183 -34.810 1.00 78.69 104 VAL A C 1
ATOM 798 O O . VAL A 1 104 ? 13.769 1.041 -34.070 1.00 78.69 104 VAL A O 1
ATOM 801 N N . ALA A 1 105 ? 15.760 0.315 -34.815 1.00 75.19 105 ALA A N 1
ATOM 802 C CA . ALA A 1 105 ? 15.804 -0.859 -33.943 1.00 75.19 105 ALA A CA 1
ATOM 803 C C . ALA A 1 105 ? 15.823 -0.460 -32.457 1.00 75.19 105 ALA A C 1
ATOM 805 O O . ALA A 1 105 ? 15.132 -1.073 -31.641 1.00 75.19 105 ALA A O 1
ATOM 806 N N . PHE A 1 106 ? 16.548 0.610 -32.116 1.00 76.25 106 PHE A N 1
ATOM 807 C CA . PHE A 1 106 ? 16.559 1.176 -30.773 1.00 76.25 106 PHE A CA 1
ATOM 808 C C . PHE A 1 106 ? 15.189 1.726 -30.356 1.00 76.25 106 PHE A C 1
ATOM 810 O O . PHE A 1 106 ? 14.708 1.405 -29.268 1.00 76.25 106 PHE A O 1
ATOM 817 N N . GLY A 1 107 ? 14.524 2.495 -31.224 1.00 79.69 107 GLY A N 1
ATOM 818 C CA . GLY A 1 107 ? 13.184 3.024 -30.952 1.00 79.69 107 GLY A CA 1
ATOM 819 C C . GLY A 1 107 ? 12.158 1.919 -30.676 1.00 79.69 107 GLY A C 1
ATOM 820 O O . GLY A 1 107 ? 11.364 2.025 -29.737 1.00 79.69 107 GLY A O 1
ATOM 821 N N . ILE A 1 108 ? 12.219 0.817 -31.432 1.00 82.06 108 ILE A N 1
ATOM 822 C CA . ILE A 1 108 ? 11.371 -0.363 -31.211 1.00 82.06 108 ILE A CA 1
ATOM 823 C C . ILE A 1 108 ? 11.699 -1.021 -29.864 1.00 82.06 108 ILE A C 1
ATOM 825 O O . ILE A 1 108 ? 10.787 -1.267 -29.074 1.00 82.06 108 ILE A O 1
ATOM 829 N N . ALA A 1 109 ? 12.979 -1.265 -29.566 1.00 77.56 109 ALA A N 1
ATOM 830 C CA . ALA A 1 109 ? 13.400 -1.892 -28.312 1.00 77.56 109 ALA A CA 1
ATOM 831 C C . ALA A 1 109 ? 12.986 -1.071 -27.077 1.00 77.56 109 ALA A C 1
ATOM 833 O O . ALA A 1 109 ? 12.457 -1.630 -26.117 1.00 77.56 109 ALA A O 1
ATOM 834 N N . MET A 1 110 ? 13.147 0.256 -27.123 1.00 79.81 110 MET A N 1
ATOM 835 C CA . MET A 1 110 ? 12.698 1.168 -26.066 1.00 79.81 110 MET A CA 1
ATOM 836 C C . MET A 1 110 ? 11.183 1.134 -25.884 1.00 79.81 110 MET A C 1
ATOM 838 O O . MET A 1 110 ? 10.699 1.045 -24.758 1.00 79.81 110 MET A O 1
ATOM 842 N N . THR A 1 111 ? 10.429 1.167 -26.985 1.00 82.56 111 THR A N 1
ATOM 843 C CA . THR A 1 111 ? 8.962 1.131 -26.937 1.00 82.56 111 THR A CA 1
ATOM 844 C C . THR A 1 111 ? 8.469 -0.172 -26.311 1.00 82.56 111 THR A C 1
ATOM 846 O O . THR A 1 111 ? 7.640 -0.143 -25.403 1.00 82.56 111 THR A O 1
ATOM 849 N N . VAL A 1 112 ? 9.016 -1.316 -26.735 1.00 82.88 112 VAL A N 1
ATOM 850 C CA . VAL A 1 112 ? 8.685 -2.628 -26.158 1.00 82.88 112 VAL A CA 1
ATOM 851 C C . VAL A 1 112 ? 9.078 -2.689 -24.681 1.00 82.88 112 VAL A C 1
ATOM 853 O O . VAL A 1 112 ? 8.277 -3.135 -23.860 1.00 82.88 112 VAL A O 1
ATOM 856 N N . GLY A 1 113 ? 10.264 -2.191 -24.318 1.00 81.38 113 GLY A N 1
ATOM 857 C CA . GLY A 1 113 ? 10.728 -2.143 -22.930 1.00 81.38 113 GLY A CA 1
ATOM 858 C C . GLY A 1 113 ? 9.806 -1.325 -22.021 1.00 81.38 113 GLY A C 1
ATOM 859 O O . GLY A 1 113 ? 9.414 -1.799 -20.955 1.00 81.38 113 GLY A O 1
ATOM 860 N N . ILE A 1 114 ? 9.389 -0.135 -22.466 1.00 83.56 114 ILE A N 1
ATOM 861 C CA . ILE A 1 114 ? 8.440 0.718 -21.735 1.00 83.56 114 ILE A CA 1
ATOM 862 C C . ILE A 1 114 ? 7.081 0.021 -21.599 1.00 83.56 114 ILE A C 1
ATOM 864 O O . ILE A 1 114 ? 6.497 0.043 -20.518 1.00 83.56 114 ILE A O 1
ATOM 868 N N . MET A 1 115 ? 6.585 -0.635 -22.650 1.00 86.25 115 MET A N 1
ATOM 869 C CA . MET A 1 115 ? 5.304 -1.351 -22.596 1.00 86.25 115 MET A CA 1
ATOM 870 C C . MET A 1 115 ? 5.332 -2.506 -21.590 1.00 86.25 115 MET A C 1
ATOM 872 O O . MET A 1 115 ? 4.440 -2.606 -20.748 1.00 86.25 115 MET A O 1
ATOM 876 N N . VAL A 1 116 ? 6.376 -3.341 -21.619 1.00 83.88 116 VAL A N 1
ATOM 877 C CA . VAL A 1 116 ? 6.560 -4.431 -20.644 1.00 83.88 116 VAL A CA 1
ATOM 878 C C . VAL A 1 116 ? 6.634 -3.874 -19.223 1.00 83.88 116 VAL A C 1
ATOM 880 O O . VAL A 1 116 ? 6.030 -4.431 -18.305 1.00 83.88 116 VAL A O 1
ATOM 883 N N . PHE A 1 117 ? 7.323 -2.751 -19.036 1.00 83.25 117 PHE A N 1
ATOM 884 C CA . PHE A 1 117 ? 7.424 -2.090 -17.744 1.00 83.25 117 PHE A CA 1
ATOM 885 C C . PHE A 1 117 ? 6.076 -1.575 -17.227 1.00 83.25 117 PHE A C 1
ATOM 887 O O . PHE A 1 117 ? 5.707 -1.877 -16.092 1.00 83.25 117 PHE A O 1
ATOM 894 N N . VAL A 1 118 ? 5.321 -0.845 -18.052 1.00 86.75 118 VAL A N 1
ATOM 895 C CA . VAL A 1 118 ? 3.998 -0.317 -17.684 1.00 86.75 118 VAL A CA 1
ATOM 896 C C . VAL A 1 118 ? 3.057 -1.456 -17.304 1.00 86.75 118 VAL A C 1
ATOM 898 O O . VAL A 1 118 ? 2.413 -1.394 -16.258 1.00 86.75 118 VAL A O 1
ATOM 901 N N . VAL A 1 119 ? 3.032 -2.533 -18.093 1.00 88.62 119 VAL A N 1
ATOM 902 C CA . VAL A 1 119 ? 2.230 -3.727 -17.787 1.00 88.62 119 VAL A CA 1
ATOM 903 C C . VAL A 1 119 ? 2.666 -4.356 -16.461 1.00 88.62 119 VAL A C 1
ATOM 905 O O . VAL A 1 119 ? 1.818 -4.693 -15.637 1.00 88.62 119 VAL A O 1
ATOM 908 N N . SER A 1 120 ? 3.973 -4.464 -16.215 1.00 81.06 120 SER A N 1
ATOM 909 C CA . SER A 1 120 ? 4.508 -5.030 -14.971 1.00 81.06 120 SER A CA 1
ATOM 910 C C . SER A 1 120 ? 4.112 -4.202 -13.746 1.00 81.06 120 SER A C 1
ATOM 912 O O . SER A 1 120 ? 3.656 -4.766 -12.751 1.00 81.06 120 SER A O 1
ATOM 914 N N . ILE A 1 121 ? 4.211 -2.868 -13.825 1.00 85.00 121 ILE A N 1
ATOM 915 C CA . ILE A 1 121 ? 3.733 -1.972 -12.762 1.00 85.00 121 ILE A CA 1
ATOM 916 C C . ILE A 1 121 ? 2.236 -2.150 -12.542 1.00 85.00 121 ILE A C 1
ATOM 918 O O . ILE A 1 121 ? 1.821 -2.302 -11.398 1.00 85.00 121 ILE A O 1
ATOM 922 N N . MET A 1 122 ? 1.429 -2.183 -13.606 1.00 88.38 122 MET A N 1
ATOM 923 C CA . MET A 1 122 ? -0.017 -2.361 -13.468 1.00 88.38 122 MET A CA 1
ATOM 924 C C . MET A 1 122 ? -0.348 -3.656 -12.726 1.00 88.38 122 MET A C 1
ATOM 926 O O . MET A 1 122 ? -1.116 -3.620 -11.767 1.00 88.38 122 MET A O 1
ATOM 930 N N . VAL A 1 123 ? 0.261 -4.784 -13.107 1.00 88.00 123 VAL A N 1
ATOM 931 C CA . VAL A 1 123 ? 0.045 -6.082 -12.443 1.00 88.00 123 VAL A CA 1
ATOM 932 C C . VAL A 1 123 ? 0.392 -6.010 -10.956 1.00 88.00 123 VAL A C 1
ATOM 934 O O . VAL A 1 123 ? -0.400 -6.443 -10.117 1.00 88.00 123 VAL A O 1
ATOM 937 N N . VAL A 1 124 ? 1.542 -5.425 -10.616 1.00 85.19 124 VAL A N 1
ATOM 938 C CA . VAL A 1 124 ? 1.989 -5.268 -9.225 1.00 85.19 124 VAL A CA 1
ATOM 939 C C . VAL A 1 124 ? 1.035 -4.364 -8.434 1.00 85.19 124 VAL A C 1
ATOM 941 O O . VAL A 1 124 ? 0.617 -4.719 -7.333 1.00 85.19 124 VAL A O 1
ATOM 944 N N . THR A 1 125 ? 0.621 -3.231 -9.001 1.00 86.06 125 THR A N 1
ATOM 945 C CA . THR A 1 125 ? -0.340 -2.311 -8.381 1.00 86.06 125 THR A CA 1
ATOM 946 C C . THR A 1 125 ? -1.697 -2.979 -8.147 1.00 86.06 125 THR A C 1
ATOM 948 O O . THR A 1 125 ? -2.252 -2.866 -7.054 1.00 86.06 125 THR A O 1
ATOM 951 N N . PHE A 1 126 ? -2.220 -3.731 -9.120 1.00 91.00 126 PHE A N 1
ATOM 952 C CA . PHE A 1 126 ? -3.471 -4.473 -8.950 1.00 91.00 126 PHE A CA 1
ATOM 953 C C . PHE A 1 126 ? -3.363 -5.552 -7.873 1.00 91.00 126 PHE A C 1
ATOM 955 O O . PHE A 1 126 ? -4.292 -5.701 -7.078 1.00 91.00 126 PHE A O 1
ATOM 962 N N . ALA A 1 127 ? -2.234 -6.261 -7.794 1.00 90.25 127 ALA A N 1
ATOM 963 C CA . ALA A 1 127 ? -1.992 -7.225 -6.725 1.00 90.25 127 ALA A CA 1
ATOM 964 C C . ALA A 1 127 ? -2.018 -6.551 -5.341 1.00 90.25 127 ALA A C 1
ATOM 966 O O . ALA A 1 127 ? -2.635 -7.077 -4.414 1.00 90.25 127 ALA A O 1
ATOM 967 N N . PHE A 1 128 ? -1.432 -5.355 -5.205 1.00 89.31 128 PHE A N 1
ATOM 968 C CA . PHE A 1 128 ? -1.489 -4.589 -3.958 1.00 89.31 128 PHE A CA 1
ATOM 969 C C . PHE A 1 128 ? -2.898 -4.127 -3.599 1.00 89.31 128 PHE A C 1
ATOM 971 O O . PHE A 1 128 ? -3.291 -4.247 -2.440 1.00 89.31 128 PHE A O 1
ATOM 978 N N . TYR A 1 129 ? -3.681 -3.648 -4.566 1.00 91.69 129 TYR A N 1
ATOM 979 C CA . TYR A 1 129 ? -5.073 -3.274 -4.319 1.00 91.69 129 TYR A CA 1
ATOM 980 C C . TYR A 1 129 ? -5.934 -4.471 -3.925 1.00 91.69 129 TYR A C 1
ATOM 982 O O . TYR A 1 129 ? -6.697 -4.379 -2.964 1.00 91.69 129 TYR A O 1
ATOM 990 N N . ALA A 1 130 ? -5.776 -5.609 -4.602 1.00 94.25 130 ALA A N 1
ATOM 991 C CA . ALA A 1 130 ? -6.458 -6.843 -4.229 1.00 94.25 130 ALA A CA 1
ATOM 992 C C . ALA A 1 130 ? -6.098 -7.262 -2.796 1.00 94.25 130 ALA A C 1
ATOM 994 O O . ALA A 1 130 ? -6.978 -7.615 -2.010 1.00 94.25 130 ALA A O 1
ATOM 995 N N . TYR A 1 131 ? -4.821 -7.150 -2.425 1.00 91.31 131 TYR A N 1
ATOM 996 C CA . TYR A 1 131 ? -4.363 -7.453 -1.074 1.00 91.31 131 TYR A CA 1
ATOM 997 C C . TYR A 1 131 ? -4.914 -6.480 -0.023 1.00 91.31 131 TYR A C 1
ATOM 999 O O . TYR A 1 131 ? -5.319 -6.907 1.055 1.00 91.31 131 TYR A O 1
ATOM 1007 N N . ALA A 1 132 ? -4.989 -5.184 -0.335 1.00 92.19 132 ALA A N 1
ATOM 1008 C CA . ALA A 1 132 ? -5.577 -4.184 0.551 1.00 92.19 132 ALA A CA 1
ATOM 1009 C C . ALA A 1 132 ? -7.079 -4.419 0.771 1.00 92.19 132 ALA A C 1
ATOM 1011 O O . ALA A 1 132 ? -7.546 -4.328 1.904 1.00 92.19 132 ALA A O 1
ATOM 1012 N N . ILE A 1 133 ? -7.823 -4.786 -0.281 1.00 94.88 133 ILE A N 1
ATOM 1013 C CA . ILE A 1 133 ? -9.234 -5.189 -0.168 1.00 94.88 133 ILE A CA 1
ATOM 1014 C C . ILE A 1 133 ? -9.352 -6.433 0.711 1.00 94.88 133 ILE A C 1
ATOM 1016 O O . ILE A 1 133 ? -10.186 -6.472 1.612 1.00 94.88 133 ILE A O 1
ATOM 1020 N N . TYR A 1 134 ? -8.509 -7.440 0.480 1.00 94.12 134 TYR A N 1
ATOM 1021 C CA . TYR A 1 134 ? -8.502 -8.652 1.290 1.00 94.12 134 TYR A CA 1
ATOM 1022 C C . TYR A 1 134 ? -8.252 -8.337 2.773 1.00 94.12 134 TYR A C 1
ATOM 1024 O O . TYR A 1 134 ? -9.020 -8.779 3.628 1.00 94.12 134 TYR A O 1
ATOM 1032 N N . ALA A 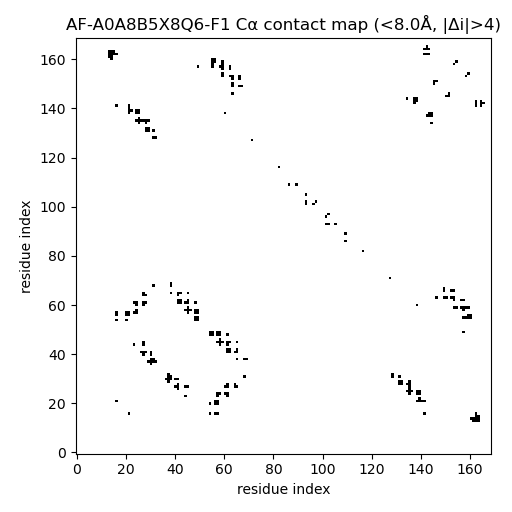1 135 ? -7.249 -7.510 3.081 1.00 90.50 135 ALA A N 1
ATOM 1033 C CA . ALA A 1 135 ? -6.967 -7.051 4.438 1.00 90.50 135 ALA A CA 1
ATOM 1034 C C . ALA A 1 135 ? -8.154 -6.283 5.046 1.00 90.50 135 ALA A C 1
ATOM 1036 O O . ALA A 1 135 ? -8.546 -6.571 6.175 1.00 90.50 135 ALA A O 1
ATOM 1037 N N . ALA A 1 136 ? -8.783 -5.384 4.281 1.00 92.94 136 ALA A N 1
ATOM 1038 C CA . ALA A 1 136 ? -9.954 -4.619 4.708 1.00 92.94 136 ALA A CA 1
ATOM 1039 C C . ALA A 1 136 ? -11.161 -5.512 5.041 1.00 92.94 136 ALA A C 1
ATOM 1041 O O . ALA A 1 136 ? -11.831 -5.316 6.052 1.00 92.94 136 ALA A O 1
ATOM 1042 N N . VAL A 1 137 ? -11.435 -6.530 4.221 1.00 94.19 137 VAL A N 1
ATOM 1043 C CA . VAL A 1 137 ? -12.528 -7.482 4.474 1.00 94.19 137 VAL A CA 1
ATOM 1044 C C . VAL A 1 137 ? -12.241 -8.303 5.730 1.00 94.19 137 VAL A C 1
ATOM 1046 O O . VAL A 1 137 ? -13.130 -8.503 6.558 1.00 94.19 137 VAL A O 1
ATOM 1049 N N . ARG A 1 138 ? -10.998 -8.761 5.905 1.00 91.00 138 ARG A N 1
ATOM 1050 C CA . ARG A 1 138 ? -10.593 -9.548 7.077 1.00 91.00 138 ARG A CA 1
ATOM 1051 C C . ARG A 1 138 ? -10.640 -8.721 8.361 1.00 91.00 138 ARG A C 1
ATOM 1053 O O . ARG A 1 138 ? -11.122 -9.232 9.374 1.00 91.00 138 ARG A O 1
ATOM 1060 N N . SER A 1 139 ? -10.217 -7.456 8.314 1.00 90.56 139 SER A N 1
ATOM 1061 C CA . SER A 1 139 ? -10.301 -6.542 9.455 1.00 90.56 139 SER A CA 1
ATOM 1062 C C . SER A 1 139 ? -11.752 -6.181 9.788 1.00 90.56 139 SER A C 1
ATOM 1064 O O . SER A 1 139 ? -12.159 -6.176 10.952 1.00 90.56 139 SER A O 1
ATOM 1066 N N . TYR A 1 140 ? -12.593 -6.010 8.765 1.00 92.31 140 TYR A N 1
ATOM 1067 C CA . TYR A 1 140 ? -14.025 -5.820 8.955 1.00 92.31 140 TYR A CA 1
AT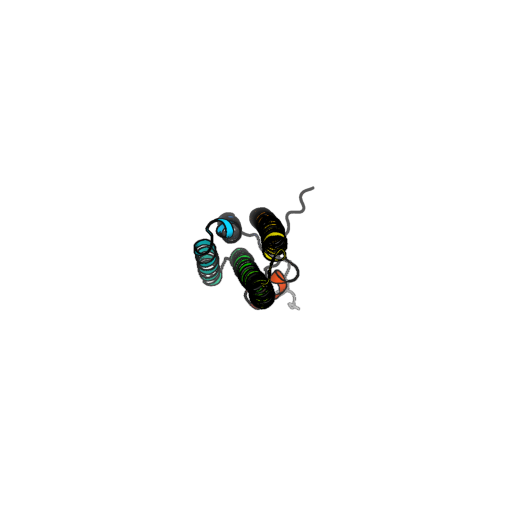OM 1068 C C . TYR A 1 140 ? -14.695 -7.035 9.598 1.00 92.31 140 TYR A C 1
ATOM 1070 O O . TYR A 1 140 ? -15.640 -6.876 10.361 1.00 92.31 140 TYR A O 1
ATOM 1078 N N . GLN A 1 141 ? -14.224 -8.255 9.341 1.00 89.56 141 GLN A N 1
ATOM 1079 C CA . GLN A 1 141 ? -14.761 -9.487 9.931 1.00 89.56 141 GLN A CA 1
ATOM 1080 C C . GLN A 1 141 ? -14.276 -9.760 11.366 1.00 89.56 141 GLN A C 1
ATOM 1082 O O . GLN A 1 141 ? -14.626 -10.802 11.913 1.00 89.56 141 GLN A O 1
ATOM 1087 N N . ALA A 1 142 ? -13.499 -8.855 11.977 1.00 84.19 142 ALA A N 1
ATOM 1088 C CA . ALA A 1 142 ? -12.845 -9.067 13.274 1.00 84.19 142 ALA A CA 1
ATOM 1089 C C . ALA A 1 142 ? -11.950 -10.318 13.312 1.00 84.19 142 ALA A C 1
ATOM 1091 O O . ALA A 1 142 ? -11.674 -10.863 14.380 1.00 84.19 142 ALA A O 1
ATOM 1092 N N . GLN A 1 143 ? -11.479 -10.793 12.153 1.00 80.44 143 GLN A N 1
ATOM 1093 C CA . GLN A 1 143 ? -10.571 -11.930 12.136 1.00 80.44 143 GLN A CA 1
ATOM 1094 C C . GLN A 1 143 ? -9.160 -11.471 12.514 1.00 80.4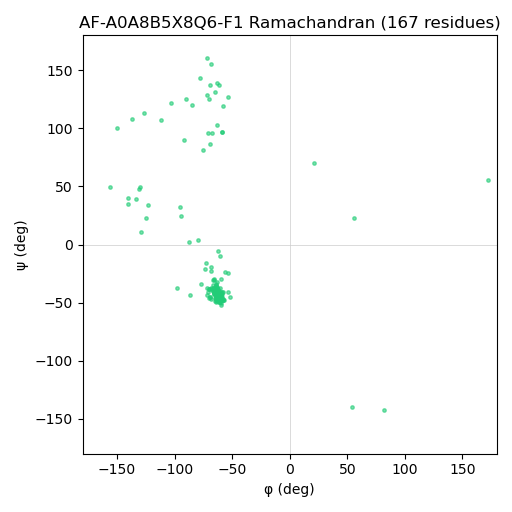4 143 GLN A C 1
ATOM 1096 O O . GLN A 1 143 ? -8.744 -10.374 12.117 1.00 80.44 143 GLN A O 1
ATOM 1101 N N . PRO A 1 144 ? -8.401 -12.296 13.257 1.00 70.56 144 PRO A N 1
ATOM 1102 C CA . PRO A 1 144 ? -7.010 -12.010 13.538 1.00 70.56 144 PRO A CA 1
ATOM 1103 C C . PRO A 1 144 ? -6.217 -12.102 12.234 1.00 70.56 144 PRO A C 1
ATOM 1105 O O . PRO A 1 144 ? -5.863 -13.181 11.761 1.00 70.56 144 PRO A O 1
ATOM 1108 N N . PHE A 1 145 ? -6.005 -10.953 11.598 1.00 74.25 145 PHE A N 1
ATOM 1109 C CA . PHE A 1 145 ? -5.239 -10.848 10.370 1.00 74.25 145 PHE A CA 1
ATOM 1110 C C . PHE A 1 145 ? -3.855 -10.286 10.673 1.00 74.25 145 PHE A C 1
ATOM 1112 O O . PHE A 1 145 ? -3.704 -9.203 11.245 1.00 74.25 145 PHE A O 1
ATOM 1119 N N . ARG A 1 146 ? -2.841 -11.065 10.303 1.00 72.88 146 ARG A N 1
ATOM 1120 C CA . ARG A 1 146 ? -1.434 -10.697 10.394 1.00 72.88 146 ARG A CA 1
ATOM 1121 C C . ARG A 1 146 ? -0.823 -10.899 9.024 1.00 72.88 146 ARG A C 1
ATOM 1123 O O . ARG A 1 146 ? -0.714 -12.020 8.535 1.00 72.88 146 ARG A O 1
ATOM 1130 N N . ILE A 1 147 ? -0.423 -9.803 8.408 1.00 71.12 147 ILE A N 1
ATOM 1131 C CA . ILE A 1 147 ? 0.468 -9.852 7.256 1.00 71.12 147 ILE A CA 1
ATOM 1132 C C . ILE A 1 147 ? 1.839 -10.292 7.807 1.00 71.12 147 ILE A C 1
ATOM 1134 O O . ILE A 1 147 ? 2.323 -9.630 8.715 1.00 71.12 147 ILE A O 1
ATOM 1138 N N . PRO A 1 148 ? 2.498 -11.359 7.326 1.00 68.75 148 PRO A N 1
ATOM 1139 C CA . PRO A 1 148 ? 3.688 -11.907 7.991 1.00 68.75 148 PRO A CA 1
ATOM 1140 C C . PRO A 1 148 ? 4.813 -10.887 8.251 1.00 68.75 148 PRO A C 1
ATOM 1142 O O . PRO A 1 148 ? 5.389 -10.872 9.332 1.00 68.75 148 PRO A O 1
ATOM 1145 N N . LEU A 1 149 ? 5.083 -9.992 7.292 1.00 69.69 149 LEU A N 1
ATOM 1146 C CA . LEU A 1 149 ? 6.116 -8.955 7.425 1.00 69.69 149 LEU A CA 1
ATOM 1147 C C . LEU A 1 149 ? 5.598 -7.675 8.104 1.00 69.69 149 LEU A C 1
ATOM 1149 O O . LEU A 1 149 ? 6.259 -7.100 8.963 1.00 69.69 149 LEU A O 1
ATOM 1153 N N . VAL A 1 150 ? 4.399 -7.225 7.728 1.00 73.69 150 VAL A N 1
ATOM 1154 C CA . VAL A 1 150 ? 3.811 -5.968 8.226 1.00 73.69 150 VAL A CA 1
ATOM 1155 C C . VAL A 1 150 ? 3.259 -6.121 9.645 1.00 73.69 150 VAL A C 1
ATOM 1157 O O . VAL A 1 150 ? 3.345 -5.199 10.445 1.00 73.69 150 VAL A O 1
ATOM 1160 N N . GLY A 1 151 ? 2.724 -7.292 9.975 1.00 60.84 151 GLY A N 1
ATOM 1161 C CA . GLY A 1 151 ? 2.188 -7.631 11.287 1.00 60.84 151 GLY A CA 1
ATOM 1162 C C . GLY A 1 151 ? 3.262 -7.641 12.367 1.00 60.84 151 GLY A C 1
ATOM 1163 O O . GLY A 1 151 ? 2.996 -7.143 13.451 1.00 60.84 151 GLY A O 1
ATOM 1164 N N . LEU A 1 152 ? 4.480 -8.097 12.051 1.00 69.62 152 LEU A N 1
ATOM 1165 C CA . LEU A 1 152 ? 5.611 -8.068 12.984 1.00 69.62 152 LEU A CA 1
ATOM 1166 C C . LEU A 1 152 ? 6.034 -6.627 13.324 1.00 69.62 152 LEU A C 1
ATOM 1168 O O . LEU A 1 152 ? 6.284 -6.301 14.481 1.00 69.62 152 LEU A O 1
ATOM 1172 N N . LEU A 1 153 ? 6.060 -5.744 12.319 1.00 72.12 153 LEU A N 1
ATOM 1173 C CA . LEU A 1 153 ? 6.350 -4.320 12.517 1.00 72.12 153 LEU A CA 1
ATOM 1174 C C . LEU A 1 153 ? 5.206 -3.597 13.238 1.00 72.12 153 LEU A C 1
ATOM 1176 O O . LEU A 1 153 ? 5.453 -2.755 14.097 1.00 72.12 153 LEU A O 1
ATOM 1180 N N . ALA A 1 154 ? 3.956 -3.936 12.925 1.00 72.06 154 ALA A N 1
ATOM 1181 C CA . ALA A 1 154 ? 2.795 -3.362 13.593 1.00 72.06 154 ALA A CA 1
ATOM 1182 C C . ALA A 1 154 ? 2.726 -3.778 15.068 1.00 72.06 154 ALA A C 1
ATOM 1184 O O . ALA A 1 154 ? 2.399 -2.950 15.909 1.00 72.06 154 ALA A O 1
ATOM 1185 N N . GLU A 1 155 ? 3.088 -5.021 15.394 1.00 77.06 155 GLU A N 1
ATOM 1186 C CA . GLU A 1 155 ? 3.089 -5.552 16.763 1.00 77.06 155 GLU A CA 1
ATOM 1187 C C . GLU A 1 155 ? 4.126 -4.849 17.651 1.00 77.06 155 GLU A C 1
ATOM 1189 O O . GLU A 1 155 ? 3.875 -4.636 18.834 1.00 77.06 155 GLU A O 1
ATOM 1194 N N . MET A 1 156 ? 5.235 -4.383 17.065 1.00 75.38 156 MET A N 1
ATOM 1195 C CA . MET A 1 156 ? 6.225 -3.547 17.757 1.00 75.38 156 MET A CA 1
ATOM 1196 C C . MET A 1 156 ? 5.668 -2.173 18.164 1.00 75.38 156 MET A C 1
ATOM 1198 O O . MET A 1 156 ? 6.116 -1.592 19.149 1.00 75.38 156 MET A O 1
ATOM 1202 N N . ILE A 1 157 ? 4.706 -1.644 17.406 1.00 79.12 157 ILE A N 1
ATOM 1203 C CA . ILE A 1 157 ? 4.156 -0.294 17.591 1.00 79.12 157 ILE A CA 1
ATOM 1204 C C . ILE A 1 157 ? 2.844 -0.326 18.387 1.00 79.12 157 ILE A C 1
ATOM 1206 O O . ILE A 1 157 ? 2.533 0.583 19.157 1.00 79.12 157 ILE A O 1
ATOM 1210 N N . SER A 1 158 ? 2.015 -1.339 18.168 1.00 79.69 158 SER A N 1
ATOM 1211 C CA . SER A 1 158 ? 0.708 -1.504 18.798 1.00 79.69 158 SER A CA 1
ATOM 1212 C C . SER A 1 158 ? 0.415 -3.000 18.908 1.00 79.69 158 SER A C 1
ATOM 1214 O O . SER A 1 158 ? 0.038 -3.605 17.910 1.00 79.69 158 SER A O 1
ATOM 1216 N N . PRO A 1 159 ? 0.603 -3.630 20.077 1.00 80.19 159 PRO A N 1
ATOM 1217 C CA . PRO A 1 159 ? 0.404 -5.066 20.212 1.00 80.19 159 PRO A CA 1
ATOM 1218 C C . PRO A 1 159 ? -1.055 -5.447 19.947 1.00 80.19 159 PRO A C 1
ATOM 1220 O O . PRO A 1 159 ? -1.989 -4.760 20.369 1.00 80.19 159 PRO A O 1
ATOM 1223 N N . MET A 1 160 ? -1.246 -6.553 19.230 1.00 80.62 160 MET A N 1
ATOM 1224 C CA . MET A 1 160 ? -2.575 -7.059 18.914 1.00 80.62 160 MET A CA 1
ATOM 1225 C C . MET A 1 160 ? -3.218 -7.655 20.177 1.00 80.62 160 MET A C 1
ATOM 1227 O O . MET A 1 160 ? -2.595 -8.511 20.807 1.00 80.62 160 MET A O 1
ATOM 1231 N N . PRO A 1 161 ? -4.453 -7.265 20.542 1.00 80.44 161 PRO A N 1
ATOM 1232 C CA . PRO A 1 161 ? -5.160 -7.916 21.639 1.00 80.44 161 PRO A CA 1
ATOM 1233 C C . PRO A 1 161 ? -5.534 -9.356 21.252 1.00 80.44 161 PRO A C 1
ATOM 1235 O O . PRO A 1 161 ? -5.687 -9.663 20.067 1.00 80.44 161 PRO A O 1
ATOM 1238 N N . ASP A 1 162 ? -5.711 -10.235 22.239 1.00 78.25 162 ASP A N 1
ATOM 1239 C CA . ASP A 1 162 ? -6.199 -11.594 21.995 1.00 78.25 162 ASP A CA 1
ATOM 1240 C C . ASP A 1 162 ? -7.685 -11.552 21.608 1.00 78.25 162 ASP A C 1
ATOM 1242 O O . ASP A 1 162 ? -8.578 -11.421 22.449 1.00 78.25 162 ASP A O 1
ATOM 1246 N N . VAL A 1 163 ? -7.944 -11.554 20.299 1.00 76.06 163 VAL A N 1
ATOM 1247 C CA . VAL A 1 163 ? -9.290 -11.479 19.730 1.00 76.06 163 VAL A CA 1
ATOM 1248 C C . VAL A 1 163 ? -9.837 -12.886 19.562 1.00 76.06 163 VAL A C 1
ATOM 1250 O O . VAL A 1 163 ? -9.263 -13.693 18.826 1.00 76.06 163 VAL A O 1
ATOM 1253 N N . ARG A 1 164 ? -11.019 -13.153 20.133 1.00 65.88 164 ARG A N 1
ATOM 1254 C CA . ARG A 1 164 ? -11.780 -14.358 19.783 1.00 65.88 164 ARG A CA 1
ATOM 1255 C C . ARG A 1 164 ? -12.160 -14.256 18.311 1.00 65.88 164 ARG A C 1
ATOM 1257 O O . ARG A 1 164 ? -13.089 -13.533 17.957 1.00 65.88 164 ARG A O 1
ATOM 1264 N N . GLY A 1 165 ? -11.457 -14.984 17.449 1.00 58.97 165 GLY A N 1
ATOM 1265 C CA . GLY A 1 165 ? -11.983 -15.263 16.124 1.00 58.97 165 GLY A CA 1
ATOM 1266 C C . GLY A 1 165 ? -13.312 -15.977 16.330 1.00 58.97 165 GLY A C 1
ATOM 1267 O O . GLY A 1 165 ? -13.338 -17.029 16.967 1.00 58.97 165 GLY A O 1
ATOM 1268 N N . GLU A 1 166 ? -14.419 -15.408 15.856 1.00 52.12 166 GLU A N 1
ATOM 1269 C CA . GLU A 1 166 ? -15.654 -16.175 15.738 1.00 52.12 166 GLU A CA 1
ATOM 1270 C C . GLU A 1 166 ? -15.336 -17.356 14.814 1.00 52.12 166 GLU A C 1
ATOM 1272 O O . GLU A 1 166 ? -15.293 -17.210 13.591 1.00 52.12 166 GLU A O 1
ATOM 1277 N N . HIS A 1 167 ? -15.025 -18.519 15.394 1.00 45.03 167 HIS A N 1
ATOM 1278 C CA . HIS A 1 167 ? -15.136 -19.788 14.698 1.00 45.03 167 HIS A CA 1
ATOM 1279 C C . HIS A 1 167 ? -16.596 -19.883 14.284 1.00 45.03 167 HIS A C 1
ATOM 1281 O O . HIS A 1 167 ? -17.471 -20.185 15.095 1.00 45.03 167 HIS A O 1
ATOM 1287 N N . ARG A 1 168 ? -16.868 -19.508 13.035 1.00 48.66 168 ARG A N 1
ATOM 1288 C CA . ARG A 1 168 ? -18.135 -19.857 12.421 1.00 48.66 168 ARG A CA 1
ATOM 1289 C C . ARG A 1 168 ? -18.125 -21.375 12.196 1.00 48.66 168 ARG A C 1
ATOM 1291 O O . ARG A 1 168 ? -17.069 -21.888 11.817 1.00 48.66 168 ARG A O 1
ATOM 1298 N N . PRO A 1 169 ? -19.244 -22.053 12.493 1.00 43.72 169 PRO A N 1
ATOM 1299 C CA . PRO A 1 169 ? -19.412 -23.484 12.256 1.00 43.72 169 PRO A CA 1
ATOM 1300 C C . PRO A 1 169 ? -19.251 -23.847 10.777 1.00 43.72 169 PRO A C 1
ATOM 1302 O O . PRO A 1 169 ? -19.498 -22.965 9.918 1.00 43.72 169 PRO A O 1
#

pLDDT: mean 81.26, std 13.34, range [43.66, 96.06]

Radius of gyration: 24.1 Å; Cα contacts (8 Å, |Δi|>4): 156; chains: 1; bounding box: 46×35×96 Å

Secondary structure (DSSP, 8-state):
----SS--S-S---B---HHHHHHHHHHHHGGGGHHHHHHHHHHHHHHHHHSTT-HHHHHHHHHHHHHHHHHHHHHHHHHHHHHHHHHHHHHHHHHT-SSTHHHHHHHHHHHHHHHHHHHHHHHHHHHHHHHHHHHHHHHTT-----HHHHHHHHHHSPPP-B------

Foldseek 3Di:
DDPPPPDPDDPDPADDADLVLLQLLLQLLVLVVVPPVSLVSLVVQLVVQVVDPRRLLSNLSSQLSNLLSVVVVVVVVVLVVVVVVVLVVLVVVQVVVPDPPSPVVSVVVSVVSVVVSVVVVVVVVVVSNVVSNVSSVCSSQQHPDADPVSSVVSCVVGNHTRHPRPPDD

Sequence (169 aa):
MSTEHRADHTADEFYRPTQDERTLACISHLSVFVSSIGFLVAVGLWIYLHTRKNQPYGAFQAGQAVIFQLLVMVLTVIVILIVMAFAFGAFGLAFAASSGTGEVAFGIAMTVGIMVFVVSIMVVTFAFYAYAIYAAVRSYQAQPFRIPLVGLLAEMISPMPDVRGEHRP

Solvent-accessible surface area (backbone atoms only — not comparable to full-atom values): 9228 Å² total; per-residue (Å²): 143,81,93,81,86,84,86,84,87,80,79,80,80,54,45,75,79,49,73,66,37,20,50,52,18,18,46,19,28,52,22,60,81,54,49,78,60,10,52,54,50,7,46,51,49,17,54,56,28,60,72,40,96,86,30,53,57,27,17,21,43,7,36,29,28,36,49,46,53,50,50,53,51,52,51,52,52,51,52,50,53,54,49,50,51,50,52,52,50,52,48,53,53,49,63,76,60,71,68,72,82,56,57,63,58,47,54,50,51,51,52,53,51,52,51,56,48,54,54,51,50,50,54,53,52,51,51,50,53,53,49,30,51,52,52,15,53,37,33,49,67,56,40,89,77,66,52,83,72,40,33,59,58,19,41,76,78,34,57,69,62,65,53,62,52,79,80,71,132

Mean predicted aligned error: 9.12 Å